Protein AF-A0A1G6STS8-F1 (afdb_monomer_lite)

Secondary structure (DSSP, 8-state):
-HHHHHHHHHHHHHTSTTHHHHHHHHT-EEEEEETTEEEEEEHHHHHHHHHHHHHHHHHHHHHHHHHHHSGGGSHHHHHHHHHHHHHHHHHHHHHHHHHHHHHHHHHHH--

Organism: NCBI:txid1814289

pLDDT: mean 87.7, std 10.19, range [49.28, 98.0]

Radius of gyration: 21.31 Å; chains: 1; bounding box: 40×44×55 Å

InterPro domains:
  IPR004670 Na+/H+ antiporter NhaA [PF06965] (1-103)
  IPR004670 Na+/H+ antiporter NhaA [PTHR30341] (2-102)
  IPR023171 Na+/H+ antiporter domain superfamily [G3DSA:1.20.1530.10] (1-107)

Structure (mmCIF, N/CA/C/O backbone):
data_AF-A0A1G6STS8-F1
#
_entry.id   AF-A0A1G6STS8-F1
#
loop_
_atom_site.group_PDB
_atom_site.id
_atom_site.type_symbol
_atom_site.label_atom_id
_atom_site.label_alt_id
_atom_site.label_comp_id
_atom_site.label_asym_id
_atom_site.label_entity_id
_atom_site.label_seq_id
_atom_site.pdbx_PDB_ins_code
_atom_site.Cartn_x
_atom_site.Cartn_y
_atom_site.Cartn_z
_atom_site.occupancy
_atom_site.B_iso_or_equiv
_atom_site.auth_seq_id
_atom_site.auth_comp_id
_atom_site.auth_asym_id
_atom_site.auth_atom_id
_atom_site.pdbx_PDB_model_num
ATOM 1 N N . MET A 1 1 ? 10.987 13.246 3.880 1.00 87.94 1 MET A N 1
ATOM 2 C CA . MET A 1 1 ? 11.908 13.662 2.797 1.00 87.94 1 MET A CA 1
ATOM 3 C C . MET A 1 1 ? 12.572 12.483 2.109 1.00 87.94 1 MET A C 1
ATOM 5 O O . MET A 1 1 ? 12.550 12.458 0.889 1.00 87.94 1 MET A O 1
ATOM 9 N N . LEU A 1 2 ? 13.066 11.478 2.845 1.00 95.12 2 LEU A N 1
ATOM 10 C CA . LEU A 1 2 ? 13.640 10.266 2.243 1.00 95.12 2 LEU A CA 1
ATOM 11 C C . LEU A 1 2 ? 12.692 9.565 1.250 1.00 95.12 2 LEU A C 1
ATOM 13 O O . LEU A 1 2 ? 13.098 9.302 0.128 1.00 95.12 2 LEU A O 1
ATOM 17 N N . LEU A 1 3 ? 11.425 9.333 1.624 1.00 94.88 3 LEU A N 1
ATOM 18 C CA . LEU A 1 3 ? 10.440 8.691 0.734 1.00 94.88 3 LEU A CA 1
ATOM 19 C C . LEU A 1 3 ? 10.203 9.486 -0.555 1.00 94.88 3 LEU A C 1
ATOM 21 O O . LEU A 1 3 ? 10.143 8.917 -1.639 1.00 94.88 3 LEU A O 1
ATOM 25 N N . VAL A 1 4 ? 10.119 10.813 -0.438 1.00 96.38 4 VAL A N 1
ATOM 26 C CA . VAL A 1 4 ? 9.949 11.707 -1.590 1.00 96.38 4 VAL A CA 1
ATOM 27 C C . VAL A 1 4 ? 11.175 11.628 -2.498 1.00 96.38 4 VAL A C 1
ATOM 29 O O . VAL A 1 4 ? 11.024 11.454 -3.700 1.00 96.38 4 VAL A O 1
ATOM 32 N N . ALA A 1 5 ? 12.383 11.673 -1.932 1.00 97.62 5 ALA A N 1
ATOM 33 C CA . ALA A 1 5 ? 13.617 11.534 -2.699 1.00 97.62 5 ALA A CA 1
ATOM 34 C C . ALA A 1 5 ? 13.706 10.172 -3.409 1.00 97.62 5 ALA A C 1
ATOM 36 O O . ALA A 1 5 ? 13.989 10.131 -4.602 1.00 97.62 5 ALA A O 1
ATOM 37 N N . ALA A 1 6 ? 13.398 9.071 -2.715 1.00 95.19 6 ALA A N 1
ATOM 38 C CA . ALA A 1 6 ? 13.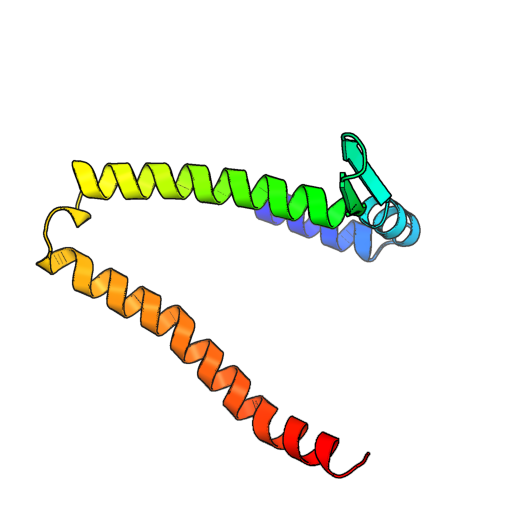364 7.732 -3.304 1.00 95.19 6 ALA A CA 1
ATOM 39 C C . ALA A 1 6 ? 12.347 7.635 -4.455 1.00 95.19 6 ALA A C 1
ATOM 41 O O . ALA A 1 6 ? 12.659 7.082 -5.506 1.00 95.19 6 ALA A O 1
ATOM 42 N N . THR A 1 7 ? 11.167 8.243 -4.289 1.00 95.94 7 THR A N 1
ATOM 43 C CA . THR A 1 7 ? 10.125 8.296 -5.329 1.00 95.94 7 THR A CA 1
ATOM 44 C C . THR A 1 7 ? 10.602 9.073 -6.553 1.00 95.94 7 THR A C 1
ATOM 46 O O . THR A 1 7 ? 10.454 8.607 -7.678 1.00 95.94 7 THR A O 1
ATOM 49 N N . VAL A 1 8 ? 11.220 10.240 -6.348 1.00 97.44 8 VAL A N 1
ATOM 50 C CA . VAL A 1 8 ? 11.774 11.046 -7.445 1.00 97.44 8 VAL A CA 1
ATOM 51 C C . VAL A 1 8 ? 12.866 10.274 -8.186 1.00 97.44 8 VAL A C 1
ATOM 53 O O . VAL A 1 8 ? 12.858 10.254 -9.412 1.00 97.44 8 VAL A O 1
ATOM 56 N N . ILE A 1 9 ? 13.763 9.591 -7.472 1.00 96.12 9 ILE A N 1
ATOM 57 C CA . ILE A 1 9 ? 14.805 8.754 -8.086 1.00 96.12 9 ILE A CA 1
ATOM 58 C C . ILE A 1 9 ? 14.180 7.628 -8.920 1.00 96.12 9 ILE A C 1
ATOM 60 O O . ILE A 1 9 ? 14.599 7.422 -10.058 1.00 96.12 9 ILE A O 1
ATOM 64 N N . ALA A 1 10 ? 13.164 6.937 -8.394 1.00 93.88 10 ALA A N 1
ATOM 65 C CA . ALA A 1 10 ? 12.469 5.874 -9.118 1.00 93.88 10 ALA A CA 1
ATOM 66 C C . ALA A 1 10 ? 11.806 6.397 -10.403 1.00 93.88 10 ALA A C 1
ATOM 68 O O . ALA A 1 10 ? 11.989 5.809 -11.467 1.00 93.88 10 ALA A O 1
ATOM 69 N N . LEU A 1 11 ? 11.113 7.540 -10.331 1.00 95.44 11 LEU A N 1
ATOM 70 C CA . LEU A 1 11 ? 10.499 8.177 -11.500 1.00 95.44 11 LEU A CA 1
ATOM 71 C C . LEU A 1 11 ? 11.543 8.593 -12.539 1.00 95.44 11 LEU A C 1
ATOM 73 O O . LEU A 1 11 ? 11.344 8.353 -13.730 1.00 95.44 11 LEU A O 1
ATOM 77 N N . LEU A 1 12 ? 12.656 9.190 -12.109 1.00 96.62 12 LEU A N 1
ATOM 78 C CA . LEU A 1 12 ? 13.734 9.578 -13.016 1.00 96.62 12 LEU A CA 1
ATOM 79 C C . LEU A 1 12 ? 14.345 8.359 -13.708 1.00 96.62 12 LEU A C 1
ATOM 81 O O . LEU A 1 12 ? 14.570 8.407 -14.912 1.00 96.62 12 LEU A O 1
ATOM 85 N N . TRP A 1 13 ? 14.578 7.265 -12.982 1.00 95.69 13 TRP A N 1
ATOM 86 C CA . TRP A 1 13 ? 15.142 6.049 -13.562 1.00 95.69 13 TRP A CA 1
ATOM 87 C C . TRP A 1 13 ? 14.176 5.389 -14.556 1.00 95.69 13 TRP A C 1
ATOM 89 O O . TRP A 1 13 ? 14.577 5.112 -15.690 1.00 95.69 13 TRP A O 1
ATOM 99 N N . ALA A 1 14 ? 12.901 5.240 -14.188 1.00 93.25 14 ALA A N 1
ATOM 100 C CA . ALA A 1 14 ? 11.871 4.643 -15.040 1.00 93.25 14 ALA A CA 1
ATOM 101 C C . ALA A 1 14 ? 11.626 5.431 -16.343 1.00 93.25 14 ALA A C 1
ATOM 103 O O . ALA A 1 14 ? 11.312 4.837 -17.369 1.00 93.25 14 ALA A O 1
ATOM 104 N N . ASN A 1 15 ? 11.818 6.755 -16.329 1.00 96.19 15 ASN A N 1
ATOM 105 C CA . ASN A 1 15 ? 11.633 7.625 -17.502 1.00 96.19 15 ASN A CA 1
ATOM 106 C C . ASN A 1 15 ? 12.951 7.971 -18.227 1.00 96.19 15 ASN A C 1
ATOM 108 O O . ASN A 1 15 ? 12.963 8.801 -19.137 1.00 96.19 15 ASN A O 1
ATOM 112 N N . SER A 1 16 ? 14.074 7.372 -17.824 1.00 94.25 16 SER A N 1
ATOM 113 C CA . SER A 1 16 ? 15.386 7.619 -18.435 1.00 94.25 16 SER A CA 1
ATOM 114 C C . SER A 1 16 ? 15.640 6.726 -19.661 1.00 94.25 16 SER A C 1
ATOM 116 O O . SER A 1 16 ? 14.955 5.719 -19.844 1.00 94.25 16 SER A O 1
ATOM 118 N N . PRO A 1 17 ? 16.689 6.999 -20.465 1.00 93.12 17 PRO A N 1
ATOM 119 C CA . PRO A 1 17 ? 17.131 6.094 -21.534 1.00 93.12 17 PRO A CA 1
ATOM 120 C C . PRO A 1 17 ? 17.497 4.674 -21.062 1.00 93.12 17 PRO A C 1
ATOM 122 O O . PRO A 1 17 ? 17.591 3.764 -21.881 1.00 93.12 17 PRO A O 1
ATOM 125 N N . TRP A 1 18 ? 17.705 4.473 -19.754 1.00 92.62 18 TRP A N 1
ATOM 126 C CA . TRP A 1 18 ? 17.975 3.171 -19.132 1.00 92.62 18 TRP A CA 1
ATOM 127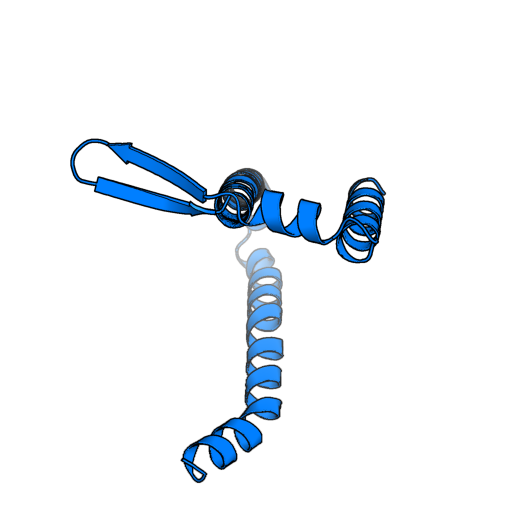 C C . TRP A 1 18 ? 16.721 2.508 -18.544 1.00 92.62 18 TRP A C 1
ATOM 129 O O . TRP A 1 18 ? 16.844 1.585 -17.737 1.00 92.62 18 TRP A O 1
ATOM 139 N N . SER A 1 19 ? 15.523 2.938 -18.944 1.00 91.56 19 SER A N 1
ATOM 140 C CA . SER A 1 19 ? 14.251 2.344 -18.508 1.00 91.56 19 SER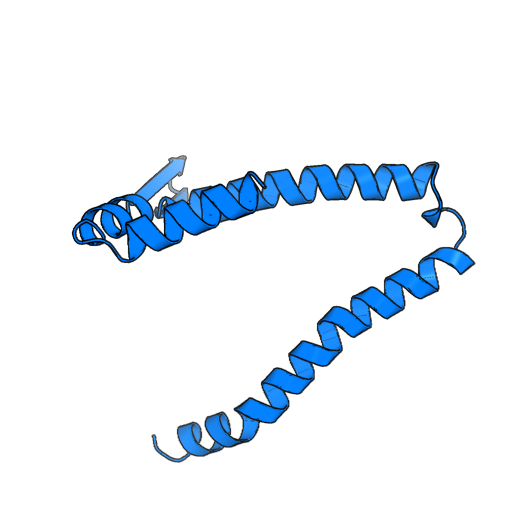 A CA 1
ATOM 141 C C . SER A 1 19 ? 14.180 0.835 -18.762 1.00 91.56 19 SER A C 1
ATOM 143 O O . SER A 1 19 ? 13.683 0.095 -17.923 1.00 91.56 19 SER A O 1
ATOM 145 N N . ALA A 1 20 ? 14.780 0.342 -19.851 1.00 90.50 20 ALA A N 1
ATOM 146 C CA . ALA A 1 20 ? 14.858 -1.093 -20.133 1.00 90.50 20 ALA A CA 1
ATOM 147 C C . ALA A 1 20 ? 15.599 -1.884 -19.037 1.00 90.50 20 ALA A C 1
ATOM 149 O O . ALA A 1 20 ? 15.243 -3.022 -18.747 1.00 90.50 20 ALA A O 1
ATOM 150 N N . VAL A 1 21 ? 16.614 -1.283 -18.404 1.00 91.38 21 VAL A N 1
ATOM 151 C CA . VAL A 1 21 ? 17.332 -1.903 -17.279 1.00 91.38 21 VAL A CA 1
ATOM 152 C C . VAL A 1 21 ? 16.467 -1.888 -16.021 1.00 91.38 21 VAL A C 1
ATOM 154 O O . VAL A 1 21 ? 16.455 -2.871 -15.288 1.00 91.38 21 VAL A O 1
ATOM 157 N N . TYR A 1 22 ? 15.723 -0.804 -15.785 1.00 90.69 22 TYR A N 1
ATOM 158 C CA . TYR A 1 22 ? 14.766 -0.718 -14.680 1.00 90.69 22 TYR A CA 1
ATOM 159 C C . TYR A 1 22 ? 13.705 -1.825 -14.775 1.00 90.69 22 TYR A C 1
ATOM 161 O O . TYR A 1 22 ? 13.523 -2.586 -13.824 1.00 90.69 22 TYR A O 1
ATOM 169 N N . GLU A 1 23 ? 13.093 -1.977 -15.951 1.00 90.38 23 GLU A N 1
ATOM 170 C CA . GLU A 1 23 ? 12.108 -3.028 -16.227 1.00 90.38 23 GLU A CA 1
ATOM 171 C C . GLU A 1 23 ? 12.711 -4.428 -16.087 1.00 90.38 23 GLU A C 1
ATOM 173 O O . GLU A 1 23 ? 12.126 -5.290 -15.434 1.00 90.38 23 GLU A O 1
ATOM 178 N N . ALA A 1 24 ? 13.911 -4.669 -16.629 1.00 91.31 24 ALA A N 1
ATOM 179 C CA . ALA A 1 24 ? 14.581 -5.964 -16.503 1.00 91.31 24 ALA A CA 1
ATOM 180 C C . ALA A 1 24 ? 14.846 -6.339 -15.036 1.00 91.31 24 ALA A C 1
ATOM 182 O O . ALA A 1 24 ? 14.650 -7.489 -14.649 1.00 91.31 24 ALA A O 1
ATOM 183 N N . VAL A 1 25 ? 15.253 -5.377 -14.202 1.00 90.69 25 VAL A N 1
ATOM 184 C CA . VAL A 1 25 ? 15.448 -5.601 -12.762 1.00 90.69 25 VAL A CA 1
ATOM 185 C C . VAL A 1 25 ? 14.123 -5.946 -12.082 1.00 90.69 25 VAL A C 1
ATOM 187 O O . VAL A 1 25 ? 14.062 -6.931 -11.350 1.00 90.69 25 VAL A O 1
ATOM 190 N N . TRP A 1 26 ? 13.057 -5.184 -12.336 1.00 90.44 26 TRP A N 1
ATOM 191 C CA . TRP A 1 26 ? 11.760 -5.404 -11.683 1.00 90.44 26 TRP A CA 1
ATOM 192 C C . TRP A 1 26 ? 11.090 -6.713 -12.104 1.00 90.44 26 TRP A C 1
ATOM 194 O O . TRP A 1 26 ? 10.505 -7.397 -11.269 1.00 90.44 26 TRP A O 1
ATOM 204 N N . THR A 1 27 ? 11.229 -7.083 -13.377 1.00 89.94 27 THR A N 1
ATOM 205 C CA . THR A 1 27 ? 10.681 -8.319 -13.961 1.00 89.94 27 THR A CA 1
ATOM 206 C C . THR A 1 27 ? 11.587 -9.537 -13.771 1.00 89.94 27 THR A C 1
ATOM 208 O O . THR A 1 27 ? 11.244 -10.629 -14.225 1.00 89.94 27 THR A O 1
ATOM 211 N N . THR A 1 28 ? 12.742 -9.388 -13.106 1.00 88.69 28 THR A N 1
ATOM 212 C CA . THR A 1 28 ? 13.657 -10.509 -12.859 1.00 88.69 28 THR A CA 1
ATOM 213 C C . THR A 1 28 ? 12.926 -11.587 -12.062 1.00 88.69 28 THR A C 1
ATOM 215 O O . THR A 1 28 ? 12.586 -11.389 -10.897 1.00 88.69 28 THR A O 1
ATOM 218 N N . GLY A 1 29 ? 12.677 -12.729 -12.706 1.00 83.00 29 GLY A N 1
ATOM 219 C CA . GLY A 1 29 ? 11.984 -13.858 -12.099 1.00 83.00 29 GLY A CA 1
ATOM 220 C C . GLY A 1 29 ? 12.796 -14.448 -10.953 1.00 83.00 29 GLY A C 1
ATOM 221 O O . GLY A 1 29 ? 13.923 -14.907 -11.151 1.00 83.00 29 GLY A O 1
ATOM 222 N N . ALA A 1 30 ? 12.213 -14.465 -9.760 1.00 76.19 30 ALA A N 1
ATOM 223 C CA . ALA A 1 30 ? 12.767 -15.139 -8.600 1.00 76.19 30 ALA A CA 1
ATOM 224 C C . ALA A 1 30 ? 11.823 -16.283 -8.220 1.00 76.19 30 ALA A C 1
ATOM 226 O O . ALA A 1 30 ? 10.701 -16.072 -7.757 1.00 76.19 30 ALA A O 1
ATOM 227 N N . SER A 1 31 ? 12.281 -17.515 -8.437 1.00 78.25 31 SER A N 1
ATOM 228 C CA . SER A 1 31 ? 11.526 -18.707 -8.062 1.00 78.25 31 SER A CA 1
ATOM 229 C C . SER A 1 31 ? 12.065 -19.297 -6.762 1.00 78.25 31 SER A C 1
ATOM 231 O O . SER A 1 31 ? 13.268 -19.509 -6.603 1.00 78.25 31 SER A O 1
ATOM 233 N N . LEU A 1 32 ? 11.161 -19.578 -5.826 1.00 77.00 32 LEU A N 1
ATOM 234 C CA . LEU A 1 32 ? 11.454 -20.339 -4.617 1.00 77.00 32 LEU A CA 1
ATOM 235 C C . LEU A 1 32 ? 10.688 -21.658 -4.700 1.00 77.00 32 LEU A C 1
ATOM 237 O O . LEU A 1 32 ? 9.458 -21.672 -4.701 1.00 77.00 32 LEU A O 1
ATOM 241 N N . ARG A 1 33 ? 11.411 -22.776 -4.797 1.00 80.38 33 ARG A N 1
ATOM 242 C CA . ARG A 1 33 ? 10.820 -24.120 -4.876 1.00 80.38 33 ARG A CA 1
ATOM 243 C C . ARG A 1 33 ? 11.236 -24.951 -3.670 1.00 80.38 33 ARG A C 1
ATOM 245 O O . ARG A 1 33 ? 12.421 -25.027 -3.354 1.00 80.38 33 ARG A O 1
ATOM 252 N N . ILE A 1 34 ? 10.264 -25.581 -3.016 1.00 81.44 34 ILE A N 1
ATOM 253 C CA . ILE A 1 34 ? 10.469 -26.527 -1.914 1.00 81.44 34 ILE A CA 1
ATOM 254 C C . ILE A 1 34 ? 9.701 -27.807 -2.269 1.00 81.44 34 ILE A C 1
ATOM 256 O O . ILE A 1 34 ? 8.477 -27.867 -2.160 1.00 81.44 34 ILE A O 1
ATOM 260 N N . GLY A 1 35 ? 10.419 -28.837 -2.724 1.00 85.31 35 GLY A N 1
ATOM 261 C CA . GLY A 1 35 ? 9.801 -30.059 -3.253 1.00 85.31 35 GLY A CA 1
ATOM 262 C C . GLY A 1 35 ? 9.022 -29.786 -4.546 1.00 85.31 35 GLY A C 1
ATOM 263 O O . GLY A 1 35 ? 9.553 -29.162 -5.463 1.00 85.31 35 GLY A O 1
ATOM 264 N N . GLU A 1 36 ? 7.766 -30.237 -4.621 1.00 84.38 36 GLU A N 1
ATOM 265 C CA . GLU A 1 36 ? 6.894 -29.987 -5.783 1.00 84.38 36 GLU A CA 1
ATOM 266 C C . GLU A 1 36 ? 6.162 -28.638 -5.731 1.00 84.38 36 GLU A C 1
ATOM 268 O O . GLU A 1 36 ? 5.641 -28.177 -6.746 1.00 84.38 36 GLU A O 1
ATOM 273 N N . VAL A 1 37 ? 6.154 -27.968 -4.574 1.00 78.25 37 VAL A N 1
ATOM 274 C CA . VAL A 1 37 ? 5.531 -26.650 -4.422 1.00 78.25 37 VAL A CA 1
ATOM 275 C C . VAL A 1 37 ? 6.549 -25.575 -4.793 1.00 78.25 37 VAL A C 1
ATOM 277 O O . VAL A 1 37 ? 7.644 -25.508 -4.231 1.00 78.25 37 VAL A O 1
ATOM 280 N N . GLY A 1 38 ? 6.196 -24.735 -5.763 1.00 76.75 38 GLY A N 1
ATOM 281 C CA . GLY A 1 38 ? 7.015 -23.618 -6.215 1.00 76.75 38 GLY A CA 1
ATOM 282 C C . GLY A 1 38 ? 6.217 -22.326 -6.257 1.00 76.75 38 GLY A C 1
ATOM 283 O O . GLY A 1 38 ? 5.074 -22.324 -6.704 1.00 76.75 38 GLY A O 1
ATOM 284 N N . LEU A 1 39 ? 6.834 -21.243 -5.799 1.00 79.75 39 LEU A N 1
ATOM 285 C CA . LEU A 1 39 ? 6.358 -19.883 -6.009 1.00 79.75 39 LEU A CA 1
ATOM 286 C C . LEU A 1 39 ? 7.275 -19.230 -7.033 1.00 79.75 39 LEU A C 1
ATOM 288 O O . LEU A 1 39 ? 8.481 -19.121 -6.812 1.00 79.75 39 LEU A O 1
ATOM 292 N N . GLU A 1 40 ? 6.697 -18.835 -8.158 1.00 84.25 40 GLU A N 1
ATOM 293 C CA . GLU A 1 40 ? 7.373 -18.083 -9.205 1.00 84.25 40 GLU A CA 1
ATOM 2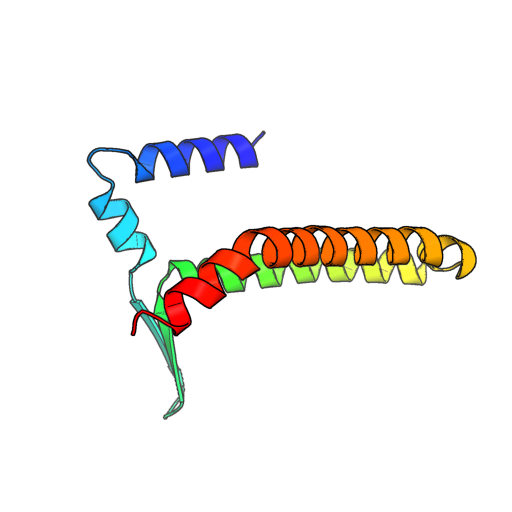94 C C . GLU A 1 40 ? 6.711 -16.716 -9.289 1.00 84.25 40 GLU A C 1
ATOM 296 O O . GLU A 1 40 ? 5.519 -16.602 -9.568 1.00 84.25 40 GLU A O 1
ATOM 301 N N . MET A 1 41 ? 7.481 -15.684 -8.979 1.00 85.69 41 MET A N 1
ATOM 302 C CA . MET A 1 41 ? 7.048 -14.300 -9.083 1.00 85.69 41 MET A CA 1
ATOM 303 C C . MET A 1 41 ? 8.268 -13.438 -9.405 1.00 85.69 41 MET A C 1
ATOM 305 O O . MET A 1 41 ? 9.416 -13.841 -9.185 1.00 85.69 41 MET A O 1
ATOM 309 N N . ASP A 1 42 ? 8.036 -12.271 -9.988 1.00 90.81 42 ASP A N 1
ATOM 310 C CA . ASP A 1 42 ? 9.117 -11.338 -10.272 1.00 90.81 42 ASP A CA 1
ATOM 311 C C . ASP A 1 42 ? 9.623 -10.646 -8.995 1.00 90.81 42 ASP A C 1
ATOM 313 O O . ASP A 1 42 ? 9.017 -10.704 -7.917 1.00 90.81 42 ASP A O 1
ATOM 317 N N . LEU A 1 43 ? 10.789 -10.015 -9.108 1.00 89.38 43 LEU A N 1
ATOM 318 C CA . LEU A 1 43 ? 11.425 -9.303 -8.009 1.00 89.38 43 LEU A CA 1
ATOM 319 C C . LEU A 1 43 ? 10.538 -8.169 -7.471 1.00 89.38 43 LEU A C 1
ATOM 321 O O . LEU A 1 43 ? 10.515 -7.932 -6.261 1.00 89.38 43 LEU A O 1
ATOM 325 N N . GLY A 1 44 ? 9.796 -7.490 -8.349 1.00 90.00 44 GLY A N 1
ATOM 326 C CA . GLY A 1 44 ? 8.854 -6.438 -7.978 1.00 90.00 44 GLY A CA 1
ATOM 327 C C . GLY A 1 44 ? 7.767 -6.931 -7.020 1.00 90.00 44 GLY A C 1
ATOM 328 O O . GLY A 1 44 ? 7.534 -6.299 -5.986 1.00 90.00 44 GLY A O 1
ATOM 329 N N . HIS A 1 45 ? 7.153 -8.076 -7.315 1.00 90.69 45 HIS A N 1
ATOM 330 C CA . HIS A 1 45 ? 6.146 -8.717 -6.470 1.00 90.69 45 HIS A CA 1
ATOM 331 C C . HIS A 1 45 ? 6.736 -9.172 -5.132 1.00 90.69 45 HIS A C 1
ATOM 333 O O . HIS A 1 45 ? 6.173 -8.847 -4.087 1.00 90.69 45 HIS A O 1
ATOM 339 N N . TRP A 1 46 ? 7.907 -9.820 -5.135 1.00 92.12 46 TRP A N 1
ATOM 340 C CA . TRP A 1 46 ? 8.592 -10.218 -3.895 1.00 92.12 46 TRP A CA 1
ATOM 341 C C . TRP A 1 46 ? 8.858 -9.031 -2.966 1.00 92.12 46 TRP A C 1
ATOM 343 O O . TRP A 1 46 ? 8.617 -9.112 -1.758 1.00 92.12 46 TRP A O 1
ATOM 353 N N . ILE A 1 47 ? 9.378 -7.930 -3.518 1.00 93.19 47 ILE A N 1
ATOM 354 C CA . ILE A 1 47 ? 9.674 -6.721 -2.744 1.00 93.19 47 ILE A CA 1
ATOM 355 C C . ILE A 1 47 ? 8.379 -6.094 -2.227 1.00 93.19 47 ILE A C 1
ATOM 357 O O . ILE A 1 47 ? 8.345 -5.681 -1.067 1.00 93.19 47 ILE A O 1
ATOM 361 N N . ASN A 1 48 ? 7.328 -6.027 -3.050 1.00 94.00 48 ASN A N 1
ATOM 362 C CA . ASN A 1 48 ? 6.038 -5.475 -2.645 1.00 94.00 48 ASN A CA 1
ATOM 363 C C . ASN A 1 48 ? 5.460 -6.258 -1.461 1.00 94.00 48 ASN A C 1
ATOM 365 O O . ASN A 1 48 ? 5.280 -5.691 -0.383 1.00 94.00 48 ASN A O 1
ATOM 369 N N . ASP A 1 49 ? 5.290 -7.569 -1.613 1.00 93.00 49 ASP A N 1
ATOM 370 C CA . ASP A 1 49 ? 4.706 -8.414 -0.573 1.00 93.00 49 ASP A CA 1
ATOM 371 C C . ASP A 1 49 ? 5.569 -8.427 0.697 1.00 93.00 49 ASP A C 1
ATOM 373 O O . ASP A 1 49 ? 5.052 -8.307 1.810 1.00 93.00 49 ASP A O 1
ATOM 377 N N . GLY A 1 50 ? 6.897 -8.496 0.549 1.00 93.75 50 GLY A N 1
ATOM 378 C CA . GLY A 1 50 ? 7.834 -8.479 1.671 1.00 93.75 50 GLY A CA 1
ATOM 379 C C . GLY A 1 50 ? 7.821 -7.161 2.451 1.00 93.75 50 GLY A C 1
ATOM 380 O O . GLY A 1 50 ? 7.712 -7.167 3.682 1.00 93.75 50 GLY A O 1
ATOM 381 N N . LEU A 1 51 ? 7.902 -6.019 1.761 1.00 95.75 51 LEU A N 1
ATOM 382 C CA . LEU A 1 51 ? 7.856 -4.703 2.407 1.00 95.75 51 LEU A CA 1
ATOM 383 C C . LEU A 1 51 ? 6.484 -4.427 3.025 1.00 95.75 51 LEU A C 1
ATOM 385 O O . LEU A 1 51 ? 6.424 -3.905 4.140 1.00 95.75 51 LEU A O 1
ATOM 389 N N . MET A 1 52 ? 5.395 -4.811 2.353 1.00 96.25 52 MET A N 1
ATOM 390 C CA . MET A 1 52 ? 4.040 -4.680 2.891 1.00 96.25 52 MET A CA 1
ATOM 391 C C . MET A 1 52 ? 3.844 -5.549 4.134 1.00 96.25 52 MET A C 1
ATOM 393 O O . MET A 1 52 ? 3.254 -5.078 5.107 1.00 96.25 52 MET A O 1
ATOM 397 N N . ALA A 1 53 ? 4.389 -6.769 4.160 1.00 96.88 53 ALA A N 1
ATOM 398 C CA . ALA A 1 53 ? 4.353 -7.625 5.344 1.00 96.88 53 ALA A CA 1
ATOM 399 C C . ALA A 1 53 ? 5.063 -6.972 6.541 1.00 96.88 53 ALA A C 1
ATOM 401 O O . ALA A 1 53 ? 4.501 -6.926 7.637 1.00 96.88 53 ALA A O 1
ATOM 402 N N . VAL A 1 54 ? 6.260 -6.407 6.340 1.00 97.69 54 VAL A N 1
ATOM 403 C CA . VAL A 1 54 ? 6.988 -5.684 7.399 1.00 97.69 54 VAL A CA 1
ATOM 404 C C . VAL A 1 54 ? 6.225 -4.432 7.842 1.00 97.69 54 VAL A C 1
ATOM 406 O O . VAL A 1 54 ? 6.084 -4.193 9.042 1.00 97.69 54 VAL A O 1
ATOM 409 N N . PHE A 1 55 ? 5.699 -3.647 6.899 1.00 96.62 55 PHE A N 1
ATOM 410 C CA . PHE A 1 55 ? 4.919 -2.445 7.194 1.00 96.62 55 PHE A CA 1
ATOM 411 C C . PHE A 1 55 ? 3.683 -2.770 8.041 1.00 96.62 55 PHE A C 1
ATOM 413 O O . PHE A 1 55 ? 3.502 -2.199 9.118 1.00 96.62 55 PHE A O 1
ATOM 420 N N . PHE A 1 56 ? 2.867 -3.732 7.605 1.00 96.44 56 PHE A N 1
ATOM 421 C CA . PHE A 1 56 ? 1.679 -4.148 8.349 1.00 96.44 56 PHE A CA 1
ATOM 422 C C . PHE A 1 56 ? 2.015 -4.799 9.684 1.00 96.44 56 PHE A C 1
ATOM 424 O O . PHE A 1 56 ? 1.252 -4.642 10.633 1.00 96.44 56 PHE A O 1
ATOM 431 N N . PHE A 1 57 ? 3.148 -5.490 9.796 1.00 97.56 57 PHE A N 1
ATOM 432 C CA . PHE A 1 57 ? 3.608 -6.015 11.075 1.00 97.56 57 PHE A CA 1
ATOM 433 C C . PHE A 1 57 ? 3.892 -4.889 12.077 1.00 97.56 57 PHE A C 1
ATOM 435 O O . PHE A 1 57 ? 3.395 -4.931 13.204 1.00 97.56 57 PHE A O 1
ATOM 442 N N . VAL A 1 58 ? 4.636 -3.856 11.667 1.00 97.19 58 VAL A N 1
ATOM 443 C CA . VAL A 1 58 ? 4.940 -2.694 12.520 1.00 97.19 58 VAL A CA 1
ATOM 444 C C . VAL A 1 58 ? 3.662 -1.953 12.910 1.00 97.19 58 VAL A C 1
ATOM 446 O O . VAL A 1 58 ? 3.424 -1.742 14.100 1.00 97.19 58 VAL A O 1
ATOM 449 N N . ILE A 1 59 ? 2.802 -1.645 11.936 1.00 95.62 59 ILE A N 1
ATOM 450 C CA . ILE A 1 59 ? 1.505 -1.005 12.192 1.00 95.62 59 ILE A CA 1
ATOM 451 C C . ILE A 1 59 ? 0.638 -1.872 13.111 1.00 95.62 59 ILE A C 1
ATOM 453 O O . ILE A 1 59 ? 0.029 -1.368 14.049 1.00 95.62 59 ILE A O 1
ATOM 457 N N . GLY A 1 60 ? 0.607 -3.186 12.898 1.00 94.25 60 GLY A N 1
ATOM 458 C CA . GLY A 1 60 ? -0.146 -4.121 13.729 1.00 94.25 60 GLY A CA 1
ATOM 459 C C . GLY A 1 60 ? 0.341 -4.147 15.178 1.00 94.25 60 GLY A C 1
ATOM 460 O O . GLY A 1 60 ? -0.478 -4.188 16.099 1.00 94.25 60 GLY A O 1
ATOM 461 N N . MET A 1 61 ? 1.656 -4.078 15.408 1.00 95.62 61 MET A N 1
ATOM 462 C CA . MET A 1 61 ? 2.216 -3.953 16.758 1.00 95.62 61 MET A CA 1
ATOM 463 C C . MET A 1 61 ? 1.827 -2.632 17.424 1.00 95.62 61 MET A C 1
ATOM 465 O O . MET A 1 61 ? 1.513 -2.628 18.615 1.00 95.62 61 MET A O 1
ATOM 469 N N . GLU A 1 62 ? 1.819 -1.534 16.672 1.00 92.06 62 GLU A N 1
ATOM 470 C CA . GLU A 1 62 ? 1.410 -0.220 17.170 1.00 92.06 62 GLU A CA 1
ATOM 471 C C . GLU A 1 62 ? -0.080 -0.195 17.529 1.00 92.06 62 GLU A C 1
ATOM 473 O O . GLU A 1 62 ? -0.436 0.144 18.656 1.00 92.06 62 GLU A O 1
ATOM 478 N N . VAL A 1 63 ? -0.943 -0.717 16.655 1.00 90.44 63 VAL A N 1
ATOM 479 C CA . VAL A 1 63 ? -2.379 -0.862 16.940 1.00 90.44 63 VAL A CA 1
ATOM 480 C C . VAL A 1 63 ? -2.611 -1.760 18.156 1.00 90.44 63 VAL A C 1
ATOM 482 O O . VAL A 1 63 ? -3.411 -1.430 19.031 1.00 90.44 63 VAL A O 1
ATOM 485 N N . ARG A 1 64 ? -1.898 -2.889 18.269 1.00 89.56 64 ARG A N 1
ATOM 486 C CA . ARG A 1 64 ? -2.000 -3.769 19.444 1.00 89.56 64 ARG A CA 1
ATOM 487 C C . ARG A 1 64 ? -1.587 -3.047 20.727 1.00 89.56 64 ARG A C 1
ATOM 489 O O . ARG A 1 64 ? -2.227 -3.245 21.761 1.00 89.56 64 ARG A O 1
ATOM 496 N N . ARG A 1 65 ? -0.523 -2.243 20.680 1.00 90.88 65 ARG A N 1
ATOM 497 C CA . ARG A 1 65 ? -0.074 -1.422 21.811 1.00 90.88 65 ARG A CA 1
ATOM 498 C C . ARG A 1 65 ? -1.154 -0.415 22.211 1.00 90.88 65 ARG A C 1
ATOM 500 O O . ARG A 1 65 ? -1.466 -0.316 23.399 1.00 90.88 65 ARG A O 1
ATOM 507 N N . ASP A 1 66 ? -1.760 0.258 21.241 1.00 86.69 66 ASP A N 1
ATOM 508 C CA . ASP A 1 66 ? -2.800 1.260 21.481 1.00 86.69 66 ASP A CA 1
ATOM 509 C C . ASP A 1 66 ? -4.112 0.659 21.994 1.00 86.69 66 ASP A C 1
ATOM 511 O O . ASP A 1 66 ? -4.813 1.289 22.785 1.00 86.69 66 ASP A O 1
ATOM 515 N N . LEU A 1 67 ? -4.426 -0.580 21.612 1.00 85.62 67 LEU A N 1
ATOM 516 C CA . LEU A 1 67 ? -5.554 -1.337 22.164 1.00 85.62 67 LEU A CA 1
ATOM 517 C C . LEU A 1 67 ? -5.319 -1.798 23.607 1.00 85.62 67 LEU A C 1
ATOM 519 O O . LEU A 1 67 ? -6.279 -1.954 24.358 1.00 85.62 67 LEU A O 1
ATOM 523 N N . ALA A 1 68 ? -4.067 -2.066 23.984 1.00 84.38 68 ALA A N 1
ATOM 524 C CA . ALA A 1 68 ? -3.732 -2.597 25.302 1.00 84.38 68 ALA A CA 1
ATOM 525 C C . ALA A 1 68 ? -3.558 -1.505 26.368 1.00 84.38 68 ALA A C 1
ATOM 527 O O . ALA A 1 68 ? -3.912 -1.723 27.525 1.00 84.38 68 ALA A O 1
ATOM 528 N N . VAL A 1 69 ? -2.960 -0.365 26.003 1.00 82.69 69 VAL A N 1
ATOM 529 C CA . VAL A 1 69 ? -2.564 0.695 26.957 1.00 82.69 69 VAL A CA 1
ATOM 530 C C . VAL A 1 69 ? -2.895 2.104 26.435 1.00 82.69 69 VAL A C 1
ATOM 532 O O . VAL A 1 69 ? -2.704 3.088 27.145 1.00 82.69 69 VAL A O 1
ATOM 535 N N . GLY A 1 70 ? -3.380 2.227 25.198 1.00 74.31 70 GLY A N 1
ATOM 536 C CA . GLY A 1 70 ? -3.607 3.508 24.528 1.00 74.31 70 GLY A CA 1
ATOM 537 C C . GLY A 1 70 ? -5.074 3.928 24.443 1.00 74.31 70 GLY A C 1
ATOM 538 O O . GLY A 1 70 ? -5.960 3.418 25.138 1.00 74.31 70 GLY A O 1
ATOM 539 N N . GLU A 1 71 ? -5.329 4.892 23.557 1.00 67.44 71 GLU A N 1
ATOM 540 C CA . GLU A 1 7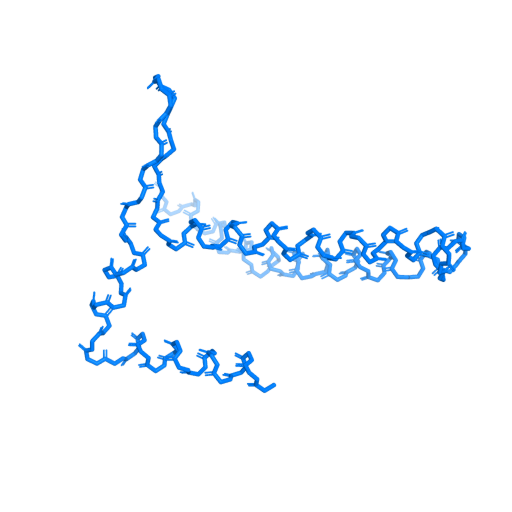1 ? -6.620 5.580 23.421 1.00 67.44 71 GLU A CA 1
ATOM 541 C C . GLU A 1 71 ? -7.759 4.688 22.907 1.00 67.44 71 GLU A C 1
ATOM 543 O O . GLU A 1 71 ? -8.934 5.024 23.083 1.00 67.44 71 GLU A O 1
ATOM 548 N N . LEU A 1 72 ? -7.425 3.538 22.312 1.00 67.06 72 LEU A N 1
ATOM 549 C CA . LEU A 1 72 ? -8.389 2.584 21.764 1.00 67.06 72 LEU A CA 1
ATOM 550 C C . LEU A 1 72 ? -8.956 1.619 22.821 1.00 67.06 72 LEU A C 1
ATOM 552 O O . LEU A 1 72 ? -9.806 0.786 22.509 1.00 67.06 72 LEU A O 1
ATOM 556 N N . THR A 1 73 ? -8.529 1.736 24.080 1.00 73.25 73 THR A N 1
ATOM 557 C CA . THR A 1 73 ? -9.090 0.947 25.192 1.00 73.25 73 THR A CA 1
ATOM 558 C C . THR A 1 73 ? -10.549 1.339 25.479 1.00 73.25 73 THR A C 1
ATOM 560 O O . THR A 1 73 ? -11.374 0.505 25.861 1.00 73.25 73 THR A O 1
ATOM 563 N N . ASP A 1 74 ? -10.901 2.613 25.271 1.00 79.88 74 ASP A N 1
ATOM 564 C CA . ASP A 1 74 ? -12.258 3.123 25.473 1.00 79.88 74 ASP A CA 1
ATOM 565 C C . ASP A 1 74 ? -13.102 2.928 24.206 1.00 79.88 74 ASP A C 1
ATOM 567 O O . ASP A 1 74 ? -12.917 3.600 23.187 1.00 79.88 74 ASP A O 1
ATOM 571 N N . ARG A 1 75 ? -14.095 2.034 24.291 1.00 75.81 75 ARG A N 1
ATOM 572 C CA . ARG A 1 75 ? -15.006 1.707 23.183 1.00 75.81 75 ARG A CA 1
ATOM 573 C C . ARG A 1 75 ? -15.653 2.940 22.562 1.00 75.81 75 ARG A C 1
ATOM 575 O O . ARG A 1 75 ? -15.888 2.941 21.358 1.00 75.81 75 ARG A O 1
ATOM 582 N N . ARG A 1 76 ? -15.937 3.991 23.338 1.00 80.94 76 ARG A N 1
ATOM 583 C CA . ARG A 1 76 ? -16.589 5.199 22.810 1.00 80.94 76 ARG A CA 1
ATOM 584 C C . ARG A 1 76 ? -15.645 6.027 21.934 1.00 80.94 76 ARG A C 1
ATOM 586 O O . ARG A 1 76 ? -16.113 6.689 21.010 1.00 80.94 76 ARG A O 1
ATOM 593 N N . ARG A 1 77 ? -14.336 5.967 22.193 1.00 78.75 77 ARG A N 1
ATOM 594 C CA . ARG A 1 77 ? -13.305 6.685 21.427 1.00 78.75 77 ARG A CA 1
ATOM 595 C C . ARG A 1 77 ? -12.947 5.975 20.125 1.00 78.75 77 ARG A C 1
ATOM 597 O O . ARG A 1 77 ? -12.681 6.653 19.143 1.00 78.75 77 ARG A O 1
ATOM 604 N N . VAL A 1 78 ? -13.030 4.643 20.086 1.00 86.62 78 VAL A N 1
ATOM 605 C CA . VAL A 1 78 ? -12.721 3.818 18.898 1.00 86.62 78 VAL A CA 1
ATOM 606 C C . VAL A 1 78 ? -13.738 3.980 17.764 1.00 86.62 78 VAL A C 1
ATOM 608 O O . VAL A 1 78 ? -13.377 3.882 16.592 1.00 86.62 78 VAL A O 1
ATOM 611 N N . VAL A 1 79 ? -15.009 4.244 18.081 1.00 88.94 79 VAL A N 1
ATOM 612 C CA . VAL A 1 79 ? -16.087 4.295 17.074 1.00 88.94 79 VAL A CA 1
ATOM 613 C C . VAL A 1 79 ? -15.826 5.355 16.003 1.00 88.94 79 VAL A C 1
ATOM 615 O O . VAL A 1 79 ? -16.017 5.082 14.821 1.00 88.94 79 VAL A O 1
ATOM 618 N N . LEU A 1 80 ? -15.367 6.547 16.395 1.00 89.56 80 LEU A N 1
ATOM 619 C CA . LEU A 1 80 ? -15.103 7.652 15.467 1.00 89.56 80 LEU A CA 1
ATOM 620 C C . LEU A 1 80 ? -14.003 7.301 14.439 1.00 89.56 80 LEU A C 1
ATOM 622 O O . LEU A 1 80 ? -14.297 7.354 13.244 1.00 89.56 80 LEU A O 1
ATOM 626 N N . PRO A 1 81 ? -12.786 6.882 14.847 1.00 88.69 81 PRO A N 1
ATOM 627 C CA . PRO A 1 81 ? -11.749 6.403 13.933 1.00 88.69 81 PRO A CA 1
ATOM 628 C C . PRO A 1 81 ? -12.186 5.233 13.051 1.00 88.69 81 PRO A C 1
ATOM 630 O O . PRO A 1 81 ? -11.867 5.219 11.866 1.00 88.69 81 PRO A O 1
ATOM 633 N N . VAL A 1 82 ? -12.939 4.267 13.591 1.00 90.75 82 VAL A N 1
ATOM 634 C CA . VAL A 1 82 ? -13.413 3.111 12.811 1.00 90.75 82 VAL A CA 1
ATOM 635 C C . VAL A 1 82 ? -14.380 3.547 11.715 1.00 90.75 82 VAL A C 1
ATOM 637 O O . VAL A 1 82 ? -14.206 3.164 10.561 1.00 90.75 82 VAL A O 1
ATOM 640 N N . LEU A 1 83 ? -15.373 4.378 12.044 1.00 94.81 83 LEU A N 1
ATOM 641 C CA . LEU A 1 83 ? -16.312 4.899 11.049 1.00 94.81 83 LEU A CA 1
ATOM 642 C C . LEU A 1 83 ? -15.607 5.775 10.009 1.00 94.81 83 LEU A C 1
ATOM 644 O O . LEU A 1 83 ? -15.899 5.652 8.821 1.00 94.81 83 LEU A O 1
ATOM 648 N N . ALA A 1 84 ? -14.656 6.612 10.433 1.00 93.38 84 ALA A N 1
ATOM 649 C CA . ALA A 1 84 ? -13.841 7.412 9.523 1.00 93.38 84 ALA A CA 1
ATOM 650 C C . ALA A 1 84 ? -13.005 6.528 8.580 1.00 93.38 84 ALA A C 1
ATOM 652 O O . ALA A 1 84 ? -12.962 6.790 7.379 1.00 93.38 84 ALA A O 1
ATOM 653 N N . GLY A 1 85 ? -12.406 5.450 9.094 1.00 93.94 85 GLY A N 1
ATOM 654 C CA . GLY A 1 85 ? -11.653 4.478 8.301 1.00 93.94 85 GLY A CA 1
ATOM 655 C C . GLY A 1 85 ? -12.528 3.734 7.291 1.00 93.94 85 GLY A C 1
ATOM 656 O O . GLY A 1 85 ? -12.178 3.662 6.115 1.00 93.94 85 GLY A O 1
ATOM 657 N N . ILE A 1 86 ? -13.703 3.251 7.712 1.00 97.06 86 ILE A N 1
ATOM 658 C CA . ILE A 1 86 ? -14.671 2.603 6.811 1.00 97.06 86 ILE A CA 1
ATOM 659 C C . ILE A 1 86 ? -15.122 3.586 5.727 1.00 97.06 86 ILE A C 1
ATOM 661 O O . ILE A 1 86 ? -15.101 3.243 4.547 1.00 97.06 86 ILE A O 1
ATOM 665 N N . GLY A 1 87 ? -15.482 4.816 6.102 1.00 97.19 87 GLY A N 1
ATOM 666 C CA . GLY A 1 87 ? -15.856 5.861 5.148 1.00 97.19 87 GLY A CA 1
ATOM 667 C C . GLY A 1 87 ? -14.740 6.159 4.145 1.00 97.19 87 GLY A C 1
ATOM 668 O O . GLY A 1 87 ? -15.004 6.242 2.947 1.00 97.19 87 GLY A O 1
ATOM 669 N N . GLY A 1 88 ? -13.491 6.227 4.613 1.00 96.44 88 GLY A N 1
ATOM 670 C CA . GLY A 1 88 ? -12.306 6.433 3.779 1.00 96.44 88 GLY A CA 1
ATOM 671 C C . GLY A 1 88 ? -12.040 5.322 2.759 1.00 96.44 88 GLY A C 1
ATOM 672 O O . GLY A 1 88 ? -11.382 5.585 1.761 1.00 96.44 88 GLY A O 1
ATOM 673 N N . ILE A 1 89 ? -12.573 4.113 2.965 1.00 97.31 89 ILE A N 1
ATOM 674 C CA . ILE A 1 89 ? -12.485 2.995 2.009 1.00 97.31 89 ILE A CA 1
ATOM 675 C C . ILE A 1 89 ? -13.724 2.954 1.103 1.00 97.31 89 ILE A C 1
ATOM 677 O O . ILE A 1 89 ? -13.612 2.860 -0.118 1.00 97.31 89 ILE A O 1
ATOM 681 N N . VAL A 1 90 ? -14.919 3.036 1.695 1.00 98.00 90 VAL A N 1
ATOM 682 C CA . VAL A 1 90 ? -16.195 2.833 0.992 1.00 98.00 90 VAL A CA 1
ATOM 683 C C . VAL A 1 90 ? -16.498 3.973 0.023 1.00 98.00 90 VAL A C 1
ATOM 685 O O . VAL A 1 90 ? -16.908 3.717 -1.107 1.00 98.00 90 VAL A O 1
ATOM 688 N N . VAL A 1 91 ? -16.285 5.228 0.429 1.00 97.75 91 VAL A N 1
ATOM 689 C CA . VAL A 1 91 ? -16.590 6.398 -0.411 1.00 97.75 91 VAL A CA 1
ATOM 690 C C . VAL A 1 91 ? -15.792 6.397 -1.724 1.00 97.75 91 VAL A C 1
ATOM 692 O O . VAL A 1 91 ? -16.429 6.462 -2.777 1.00 97.75 91 VAL A O 1
ATOM 695 N N . PRO A 1 92 ? -14.446 6.288 -1.734 1.00 96.12 92 PRO A N 1
ATOM 696 C CA . PRO A 1 92 ? -13.700 6.254 -2.992 1.00 96.12 92 PRO A CA 1
ATOM 697 C C . PRO A 1 92 ? -14.019 5.018 -3.841 1.00 96.12 92 PRO A C 1
ATOM 699 O O . PRO A 1 92 ? -14.082 5.141 -5.062 1.00 96.12 92 PRO A O 1
ATOM 702 N N . ALA A 1 93 ? -14.292 3.859 -3.229 1.00 95.38 93 ALA A N 1
ATOM 703 C CA . ALA A 1 93 ? -14.699 2.663 -3.967 1.00 95.38 93 ALA A CA 1
ATOM 704 C C . ALA A 1 93 ? -16.033 2.867 -4.711 1.00 95.38 93 ALA A C 1
ATOM 706 O O . ALA A 1 93 ? -16.142 2.540 -5.894 1.00 95.38 93 ALA A O 1
ATOM 707 N N . LEU A 1 94 ? -17.035 3.455 -4.049 1.00 96.25 94 LEU A N 1
ATOM 708 C CA . LEU A 1 94 ? -18.326 3.765 -4.672 1.00 96.25 94 LEU A CA 1
ATOM 709 C C . LEU A 1 94 ? -18.200 4.834 -5.761 1.00 96.25 94 LEU A C 1
ATOM 711 O O . LEU A 1 94 ? -18.829 4.704 -6.809 1.00 96.25 94 LEU A O 1
ATOM 715 N N . LEU A 1 95 ? -17.379 5.865 -5.539 1.00 95.75 95 LEU A N 1
ATOM 716 C CA . LEU A 1 95 ? -17.114 6.894 -6.547 1.00 95.75 95 LEU A CA 1
ATOM 717 C C . LEU A 1 95 ? -16.460 6.300 -7.797 1.00 95.75 95 LEU A C 1
ATOM 719 O O . LEU A 1 95 ? -16.903 6.598 -8.904 1.00 95.75 95 LEU A O 1
ATOM 723 N N . TYR A 1 96 ? -15.456 5.435 -7.627 1.00 93.50 96 TYR A N 1
ATOM 724 C CA . TYR A 1 96 ? -14.808 4.742 -8.739 1.00 93.50 96 TYR A CA 1
ATOM 725 C C . TYR A 1 96 ? -15.821 3.930 -9.558 1.00 93.50 96 TYR A C 1
ATOM 727 O O . TYR A 1 96 ? -15.937 4.122 -10.767 1.00 93.50 96 TYR A O 1
ATOM 735 N N . LEU A 1 97 ? -16.625 3.093 -8.891 1.00 92.69 97 LEU A N 1
ATOM 736 C CA . LEU A 1 97 ? -17.647 2.279 -9.555 1.00 92.69 97 LEU A CA 1
ATOM 737 C C . LEU A 1 97 ? -18.702 3.125 -10.266 1.00 92.69 97 LEU A C 1
ATOM 739 O O . LEU A 1 97 ? -19.134 2.766 -11.355 1.00 92.69 97 LEU A O 1
ATOM 743 N N . TRP A 1 98 ? -19.116 4.245 -9.679 1.00 94.06 98 TRP A N 1
ATOM 744 C CA . TRP A 1 98 ? -20.107 5.123 -10.292 1.00 94.06 98 TRP A CA 1
ATOM 745 C C . TRP A 1 98 ? -19.591 5.783 -11.578 1.00 94.06 98 TRP A C 1
ATOM 747 O O . TRP A 1 98 ? -20.330 5.868 -12.560 1.00 94.06 98 TRP A O 1
ATOM 757 N N . ILE A 1 99 ? -18.322 6.201 -11.596 1.00 93.25 99 ILE A N 1
ATOM 758 C CA . ILE A 1 99 ? -17.681 6.814 -12.770 1.00 93.25 99 ILE A CA 1
ATOM 759 C C . ILE A 1 99 ? -17.444 5.774 -13.880 1.00 93.25 99 ILE A C 1
ATOM 761 O O . ILE A 1 99 ? -17.625 6.077 -15.062 1.00 93.25 99 ILE A O 1
ATOM 765 N N . GLU A 1 100 ? -17.055 4.552 -13.513 1.00 89.19 100 GLU A N 1
ATOM 766 C CA . GLU A 1 100 ? -16.706 3.474 -14.452 1.00 89.19 100 GLU A CA 1
ATOM 767 C C . GLU A 1 100 ? -17.916 2.643 -14.929 1.00 89.19 100 GLU A C 1
ATOM 769 O O . GLU A 1 100 ? -17.877 2.066 -16.017 1.00 89.19 100 GLU A O 1
ATOM 774 N N . ALA A 1 101 ? -19.028 2.607 -14.184 1.00 81.75 101 ALA A N 1
ATOM 775 C CA . ALA A 1 101 ? -20.222 1.815 -14.524 1.00 81.75 101 ALA A CA 1
ATOM 776 C C . ALA A 1 101 ? -20.785 2.048 -15.949 1.00 81.75 101 ALA A C 1
ATOM 778 O O . ALA A 1 101 ? -21.166 1.067 -16.604 1.00 81.75 101 ALA A O 1
ATOM 779 N N . PRO A 1 102 ? -20.815 3.286 -16.490 1.00 74.75 102 PRO A N 1
ATOM 780 C CA . PRO A 1 102 ? -21.222 3.521 -17.876 1.00 74.75 102 PRO A CA 1
ATOM 781 C C . PRO A 1 102 ? -20.270 2.881 -18.903 1.00 74.75 102 PRO A C 1
ATOM 783 O O . PRO A 1 102 ? -20.716 2.385 -19.936 1.00 74.75 102 PRO A O 1
ATOM 786 N N . GLN A 1 103 ? -18.965 2.849 -18.606 1.00 72.94 103 GLN A N 1
ATOM 787 C CA . GLN A 1 103 ? -17.912 2.331 -19.491 1.00 72.94 103 GLN A CA 1
ATOM 788 C C . GLN A 1 103 ? -17.985 0.798 -19.592 1.00 72.94 103 GLN A C 1
ATOM 790 O O . GLN A 1 103 ? -17.924 0.228 -20.684 1.00 72.94 103 GLN A O 1
ATOM 795 N N . VAL A 1 104 ? -18.176 0.130 -18.446 1.00 67.56 104 VAL A N 1
ATOM 796 C CA . VAL A 1 104 ? -18.318 -1.334 -18.351 1.00 67.56 104 VAL A CA 1
ATOM 797 C C . VAL A 1 104 ? -19.539 -1.817 -19.135 1.00 67.56 104 VAL A C 1
ATOM 799 O O . VAL A 1 104 ? -19.457 -2.819 -19.844 1.00 67.56 104 VAL A O 1
ATOM 802 N N . SER A 1 105 ? -20.644 -1.070 -19.070 1.00 67.44 105 SER A N 1
ATOM 803 C CA . SER A 1 105 ? -21.883 -1.402 -19.781 1.00 67.44 105 SER A CA 1
ATOM 804 C C . SER A 1 105 ? -21.717 -1.312 -21.305 1.00 67.44 105 SER A C 1
ATOM 806 O O . SER A 1 105 ? -22.136 -2.222 -22.016 1.00 67.44 105 SER A O 1
ATOM 808 N N . CYS A 1 106 ? -21.044 -0.276 -21.822 1.00 62.34 106 CYS A N 1
ATOM 809 C CA . CYS A 1 106 ? -20.765 -0.158 -23.261 1.00 62.34 106 CYS A CA 1
ATOM 810 C C . CYS A 1 106 ? -19.778 -1.218 -23.773 1.00 62.34 106 CYS A C 1
ATOM 812 O O . CYS A 1 106 ? -19.950 -1.725 -24.880 1.00 62.34 106 CYS A O 1
ATOM 814 N N . ARG A 1 107 ? -18.769 -1.600 -22.977 1.00 71.06 107 ARG A N 1
ATOM 815 C CA . ARG A 1 107 ? -17.812 -2.655 -23.354 1.00 71.06 107 ARG A CA 1
ATOM 816 C C . ARG A 1 107 ? -18.460 -4.044 -23.429 1.00 71.06 107 ARG A C 1
ATOM 818 O O . ARG A 1 107 ? -18.020 -4.857 -24.231 1.00 71.06 107 ARG A O 1
ATOM 825 N N . PHE A 1 108 ? -19.501 -4.305 -22.635 1.00 64.94 108 PHE A N 1
ATOM 826 C CA . PHE A 1 108 ? -20.212 -5.590 -22.621 1.00 64.94 108 PHE A CA 1
ATOM 827 C C . PHE A 1 108 ? -21.161 -5.793 -23.816 1.00 64.94 108 PHE A C 1
ATOM 829 O O . PHE A 1 108 ? -21.450 -6.930 -24.162 1.00 64.94 108 PHE A O 1
ATOM 836 N N . TYR A 1 109 ? -21.647 -4.715 -24.445 1.00 55.84 109 TYR A N 1
ATOM 837 C CA . TYR A 1 109 ? -22.523 -4.78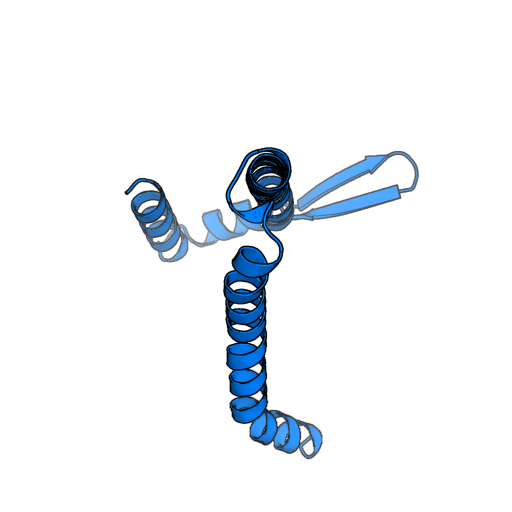2 -25.630 1.00 55.84 109 TYR A CA 1
ATOM 838 C C . TYR A 1 109 ? -21.768 -4.708 -26.969 1.00 55.84 109 TYR A C 1
ATOM 840 O O . TYR A 1 109 ? -22.361 -4.949 -28.017 1.00 55.84 109 TYR A O 1
ATOM 848 N N . ALA A 1 110 ? -20.484 -4.342 -26.946 1.00 60.09 110 ALA A N 1
ATOM 849 C CA . ALA A 1 110 ? -19.644 -4.174 -28.133 1.00 60.09 110 ALA A CA 1
ATOM 850 C C . ALA A 1 110 ? -18.716 -5.375 -28.426 1.00 60.09 110 ALA A C 1
ATOM 852 O O . ALA A 1 110 ? -17.846 -5.261 -29.291 1.00 60.09 110 ALA A O 1
ATOM 853 N N . GLY A 1 111 ? -18.872 -6.494 -27.707 1.00 49.28 111 GLY A N 1
ATOM 854 C CA . GLY A 1 111 ? -18.196 -7.776 -27.952 1.00 49.28 111 GLY A CA 1
ATOM 855 C C . GLY A 1 111 ? -19.207 -8.882 -28.206 1.00 49.28 111 GLY A C 1
ATOM 856 O O . GLY A 1 111 ? -18.864 -9.799 -28.981 1.00 49.28 111 GLY A O 1
#

Sequence (111 aa):
MLLVAATVIALLWANSPWSAVYEAVWTTGASLRIGEVGLEMDLGHWINDGLMAVFFFVIGMEVRRDLAVGELTDRRRVVLPVLAGIGGIVVPALLYLWIEAPQVSCRFYAG

Foldseek 3Di:
DVVVVVVVVLVCCCPDPNVVVVVCQQQQWDWDDDPPDIDIDGPVVVCVVVVVVVVVVVVVVVVVVCCVPNPVVDVVSVVVVVVVVVCVPVVVVVVVCVVCVVVVVVVVVVD